Protein AF-A0A9E5L1H4-F1 (afdb_monomer)

Foldseek 3Di:
DEAEEDALLDPVCVVPSVVVVVVCVVVVYDYYDYDDDDPVSVVSVVVPDD

Mean predicted aligned error: 2.18 Å

Structure (mmCIF, N/CA/C/O backbone):
data_AF-A0A9E5L1H4-F1
#
_entry.id   AF-A0A9E5L1H4-F1
#
loop_
_atom_site.group_PDB
_atom_site.id
_atom_site.type_symbol
_atom_site.label_atom_id
_atom_site.label_alt_id
_atom_site.label_comp_id
_atom_site.label_asym_id
_atom_site.label_entity_id
_atom_site.label_seq_id
_atom_site.pdbx_PDB_ins_code
_atom_site.Cartn_x
_atom_site.Cartn_y
_atom_site.Cartn_z
_atom_site.occupancy
_atom_site.B_iso_or_equiv
_atom_site.auth_seq_id
_atom_site.auth_comp_id
_atom_site.auth_asym_id
_atom_site.auth_atom_id
_atom_site.pdbx_PDB_model_num
ATOM 1 N N . MET A 1 1 ? -6.080 2.497 11.300 1.00 95.69 1 MET A N 1
ATOM 2 C CA . MET A 1 1 ? -4.615 2.702 11.313 1.00 95.69 1 MET A CA 1
ATOM 3 C C . MET A 1 1 ? -4.188 3.116 9.915 1.00 95.69 1 MET A C 1
ATOM 5 O O . MET A 1 1 ? -4.815 2.666 8.968 1.00 95.69 1 MET A O 1
ATOM 9 N N . ILE A 1 2 ? -3.204 4.002 9.774 1.00 97.94 2 ILE A N 1
ATOM 10 C CA . ILE A 1 2 ? -2.708 4.439 8.460 1.00 97.94 2 ILE A CA 1
ATOM 11 C C . ILE A 1 2 ? -1.265 3.965 8.330 1.00 97.94 2 ILE A C 1
ATOM 13 O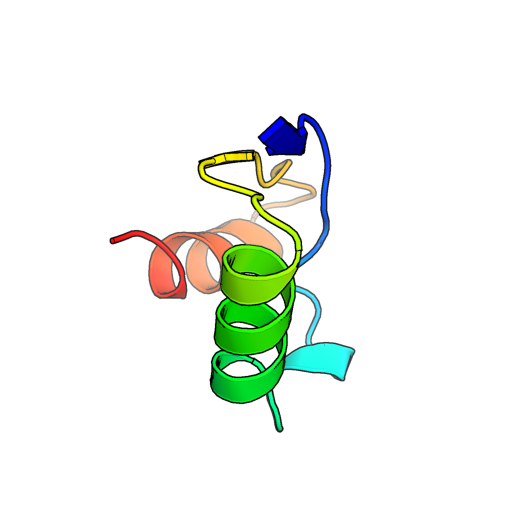 O . ILE A 1 2 ? -0.456 4.280 9.201 1.00 97.94 2 ILE A O 1
ATOM 17 N N . ASP A 1 3 ? -0.966 3.230 7.263 1.00 97.44 3 ASP A N 1
ATOM 18 C CA . ASP A 1 3 ? 0.401 2.914 6.864 1.00 97.44 3 ASP A CA 1
ATOM 19 C C . ASP A 1 3 ? 0.908 4.022 5.935 1.00 97.44 3 ASP A C 1
ATOM 21 O O . ASP A 1 3 ? 0.439 4.202 4.807 1.00 97.44 3 ASP A O 1
ATOM 25 N N . THR A 1 4 ? 1.829 4.831 6.447 1.00 97.62 4 THR A N 1
ATOM 26 C CA . THR A 1 4 ? 2.342 6.002 5.735 1.00 97.62 4 THR A CA 1
ATOM 27 C C . THR A 1 4 ? 3.399 5.662 4.688 1.00 97.62 4 THR A C 1
ATOM 29 O O . THR A 1 4 ? 3.752 6.552 3.919 1.00 97.62 4 THR A O 1
ATOM 32 N N . HIS A 1 5 ? 3.942 4.437 4.660 1.00 97.00 5 HIS A N 1
ATOM 33 C CA . HIS A 1 5 ? 4.980 4.053 3.699 1.00 97.00 5 HIS A CA 1
ATOM 34 C C . HIS A 1 5 ? 5.058 2.537 3.529 1.00 97.00 5 HIS A C 1
ATOM 36 O O . HIS A 1 5 ? 5.612 1.835 4.374 1.00 97.00 5 HIS A O 1
ATOM 42 N N . THR A 1 6 ? 4.620 2.041 2.374 1.00 96.44 6 THR A N 1
ATOM 43 C CA . THR A 1 6 ? 4.730 0.618 2.043 1.00 96.44 6 THR A CA 1
ATOM 44 C C . THR A 1 6 ? 4.955 0.386 0.553 1.00 96.44 6 THR A C 1
ATOM 46 O O . THR A 1 6 ? 4.421 1.101 -0.288 1.00 96.44 6 THR A O 1
ATOM 49 N N . HIS A 1 7 ? 5.741 -0.636 0.216 1.00 96.44 7 HIS A N 1
ATOM 50 C CA . HIS A 1 7 ? 6.024 -1.042 -1.164 1.00 96.44 7 HIS A CA 1
ATOM 51 C C . HIS A 1 7 ? 5.120 -2.208 -1.582 1.00 96.44 7 HIS A C 1
ATOM 53 O O . HIS A 1 7 ? 5.597 -3.290 -1.933 1.00 96.44 7 HIS A O 1
ATOM 59 N N . LEU A 1 8 ? 3.801 -2.006 -1.499 1.00 96.44 8 LEU A N 1
ATOM 60 C CA . LEU A 1 8 ? 2.810 -2.997 -1.942 1.00 96.44 8 LEU A CA 1
ATOM 61 C C . LEU A 1 8 ? 2.893 -3.266 -3.454 1.00 96.44 8 LEU A C 1
ATOM 63 O O . LEU A 1 8 ? 2.539 -4.351 -3.899 1.00 96.44 8 LEU A O 1
ATOM 67 N N . ASP A 1 9 ? 3.450 -2.329 -4.227 1.00 95.62 9 ASP A N 1
ATOM 68 C CA . ASP A 1 9 ? 3.757 -2.465 -5.658 1.00 95.62 9 ASP A CA 1
ATOM 69 C C . ASP A 1 9 ? 4.960 -3.387 -5.952 1.00 95.62 9 ASP A C 1
ATOM 71 O O . ASP A 1 9 ? 5.328 -3.593 -7.115 1.00 95.62 9 ASP A O 1
ATOM 75 N N . SER A 1 10 ? 5.607 -3.925 -4.914 1.00 95.19 10 SER A N 1
ATOM 76 C CA . SER A 1 10 ? 6.739 -4.835 -5.047 1.00 95.19 10 SER A CA 1
ATOM 77 C C . SER A 1 10 ? 6.338 -6.110 -5.799 1.00 95.19 10 SER A C 1
ATOM 79 O O . SER A 1 10 ? 5.420 -6.814 -5.369 1.00 95.19 10 SER A O 1
ATOM 81 N N . PRO A 1 11 ? 7.090 -6.522 -6.840 1.00 93.88 11 PRO A N 1
ATOM 82 C CA . PRO A 1 11 ? 6.829 -7.770 -7.563 1.00 93.88 11 PRO A CA 1
ATOM 83 C C . PRO A 1 11 ? 6.821 -9.025 -6.678 1.00 93.88 11 PRO A C 1
ATOM 85 O O . PRO A 1 11 ? 6.263 -10.047 -7.061 1.00 93.88 11 PRO A O 1
ATOM 88 N N . ARG A 1 12 ? 7.431 -8.960 -5.486 1.00 95.31 12 ARG A N 1
ATOM 89 C CA . ARG A 1 12 ? 7.454 -10.068 -4.518 1.00 95.31 12 ARG A CA 1
ATOM 90 C C . ARG A 1 12 ? 6.083 -10.373 -3.915 1.00 95.31 12 ARG A C 1
ATOM 92 O O . ARG A 1 12 ? 5.893 -11.493 -3.463 1.00 95.31 12 ARG A O 1
ATOM 99 N N . LEU A 1 13 ? 5.185 -9.389 -3.896 1.00 95.88 13 LEU A N 1
ATOM 100 C CA . LEU A 1 13 ? 3.829 -9.499 -3.351 1.00 95.88 13 LEU A CA 1
ATOM 101 C C . LEU A 1 13 ? 2.778 -9.679 -4.453 1.00 95.88 13 LEU A C 1
ATOM 103 O O . LEU A 1 13 ? 1.611 -9.896 -4.164 1.00 95.88 13 LEU A O 1
ATOM 107 N N . ALA A 1 14 ? 3.169 -9.604 -5.730 1.00 94.62 14 ALA A N 1
ATOM 108 C CA . ALA A 1 14 ? 2.226 -9.649 -6.847 1.00 94.62 14 ALA A CA 1
ATOM 109 C C . ALA A 1 14 ? 1.431 -10.965 -6.920 1.00 94.62 14 ALA A C 1
ATOM 111 O O . ALA A 1 14 ? 0.312 -10.977 -7.422 1.00 94.62 14 ALA A O 1
ATOM 112 N N . ALA A 1 15 ? 1.999 -12.069 -6.427 1.00 97.12 15 ALA A N 1
ATOM 113 C CA . ALA A 1 15 ? 1.343 -13.374 -6.441 1.00 97.12 15 ALA A CA 1
ATOM 114 C C . ALA A 1 15 ? 0.230 -13.515 -5.385 1.00 97.12 15 ALA A C 1
ATOM 116 O O . ALA A 1 15 ? -0.626 -14.384 -5.531 1.00 97.12 15 ALA A O 1
ATOM 117 N N . ASP A 1 16 ? 0.251 -12.701 -4.327 1.00 97.00 16 ASP A N 1
ATOM 118 C CA . ASP A 1 16 ? -0.636 -12.820 -3.167 1.00 97.00 16 ASP A CA 1
ATOM 119 C C . ASP A 1 16 ? -1.150 -11.464 -2.650 1.00 97.00 16 ASP A C 1
ATOM 121 O O . ASP A 1 16 ? -1.561 -11.354 -1.492 1.00 97.00 16 ASP A O 1
ATOM 125 N N . ILE A 1 17 ? -1.166 -10.434 -3.506 1.00 96.31 17 ILE A N 1
ATOM 126 C CA . ILE A 1 17 ? -1.466 -9.054 -3.103 1.00 96.31 17 ILE A CA 1
ATOM 127 C C . ILE A 1 17 ? -2.855 -8.909 -2.473 1.00 96.31 17 ILE A C 1
ATOM 129 O O . ILE A 1 17 ? -2.988 -8.236 -1.455 1.00 96.31 17 ILE A O 1
ATOM 133 N N . ASP A 1 18 ? -3.864 -9.616 -2.983 1.00 96.00 18 ASP A N 1
ATOM 134 C CA . ASP A 1 18 ? -5.220 -9.588 -2.421 1.00 96.00 18 ASP A CA 1
ATOM 135 C C . ASP A 1 18 ? -5.240 -10.097 -0.970 1.00 96.00 18 ASP A C 1
ATOM 137 O O . ASP A 1 18 ? -5.826 -9.471 -0.087 1.00 96.00 18 ASP A O 1
ATOM 141 N N . ALA A 1 19 ? -4.511 -11.181 -0.688 1.00 98.06 19 ALA A N 1
ATOM 142 C CA . ALA A 1 19 ? -4.391 -11.742 0.658 1.00 98.06 19 ALA A CA 1
ATOM 143 C C . ALA A 1 19 ? -3.533 -10.864 1.588 1.00 98.06 19 ALA A C 1
ATOM 145 O O . ALA A 1 19 ? -3.673 -10.903 2.813 1.00 98.06 19 ALA A O 1
ATOM 146 N N . VAL A 1 20 ? -2.603 -10.075 1.043 1.00 97.38 20 VAL A N 1
ATOM 147 C CA . VAL A 1 20 ? -1.878 -9.044 1.806 1.00 97.38 20 VAL A CA 1
ATOM 148 C C . VAL A 1 20 ? -2.829 -7.910 2.194 1.00 97.38 20 VAL A C 1
ATOM 150 O O . VAL A 1 20 ? -2.831 -7.505 3.357 1.00 97.38 20 VAL A O 1
ATOM 153 N N . MET A 1 21 ? -3.659 -7.440 1.260 1.00 96.12 21 MET A N 1
ATOM 154 C CA . MET A 1 21 ? -4.627 -6.366 1.495 1.00 96.12 21 MET A CA 1
ATOM 155 C C . MET A 1 21 ? -5.706 -6.773 2.505 1.00 96.12 21 MET A C 1
ATOM 157 O O . MET A 1 21 ? -6.017 -5.992 3.403 1.00 96.12 21 MET A O 1
ATOM 161 N N . GLU A 1 22 ? -6.215 -8.005 2.422 1.00 97.69 22 GLU A N 1
ATOM 162 C CA . GLU A 1 22 ? -7.171 -8.555 3.392 1.00 97.69 22 GLU A CA 1
ATOM 163 C C . GLU A 1 22 ? -6.584 -8.560 4.810 1.00 97.69 22 GLU A C 1
ATOM 165 O O . GLU A 1 22 ? -7.152 -7.964 5.724 1.00 97.69 22 GLU A O 1
ATOM 170 N N . ARG A 1 23 ? -5.377 -9.119 4.983 1.00 98.12 23 ARG A N 1
ATOM 171 C CA . ARG A 1 23 ? -4.693 -9.143 6.287 1.00 98.12 23 ARG A CA 1
ATOM 172 C C . ARG A 1 23 ? -4.407 -7.746 6.836 1.00 98.12 23 ARG A C 1
ATOM 174 O O . ARG A 1 23 ? -4.471 -7.544 8.048 1.00 98.12 23 ARG A O 1
ATOM 181 N N . ALA A 1 24 ? -4.069 -6.787 5.972 1.00 97.38 24 ALA A N 1
ATOM 182 C CA . ALA A 1 24 ? -3.878 -5.398 6.383 1.00 97.38 24 ALA A CA 1
ATOM 183 C C . ALA A 1 24 ? -5.195 -4.795 6.903 1.00 97.38 24 ALA A C 1
ATOM 185 O O . ALA A 1 24 ? -5.203 -4.151 7.956 1.00 97.38 24 ALA A O 1
ATOM 186 N N . GLY A 1 25 ? -6.307 -5.067 6.214 1.00 97.44 25 GLY A N 1
ATOM 187 C CA . GLY A 1 25 ? -7.652 -4.690 6.646 1.00 97.44 25 GLY A CA 1
ATOM 188 C C . GLY A 1 25 ? -8.034 -5.301 7.996 1.00 97.44 25 GLY A C 1
ATOM 189 O O . GLY A 1 25 ? -8.454 -4.571 8.895 1.00 97.44 25 GLY A O 1
ATOM 190 N N . ASP A 1 26 ? -7.797 -6.601 8.184 1.00 98.50 26 ASP A N 1
ATOM 191 C CA . ASP A 1 26 ? -8.060 -7.317 9.442 1.00 98.50 26 ASP A CA 1
ATOM 192 C C . ASP A 1 26 ? -7.242 -6.766 10.619 1.00 98.50 26 ASP A C 1
ATOM 194 O O . ASP A 1 26 ? -7.717 -6.705 11.755 1.00 98.50 26 ASP A O 1
ATOM 198 N N . ALA A 1 27 ? -6.017 -6.303 10.354 1.00 98.19 27 ALA A N 1
ATOM 199 C CA . ALA A 1 27 ? -5.171 -5.622 11.334 1.00 98.19 27 ALA A CA 1
ATOM 200 C C . ALA A 1 27 ? -5.613 -4.169 11.624 1.00 98.19 27 ALA A C 1
ATOM 202 O O . ALA A 1 27 ? -5.006 -3.481 12.451 1.00 98.19 27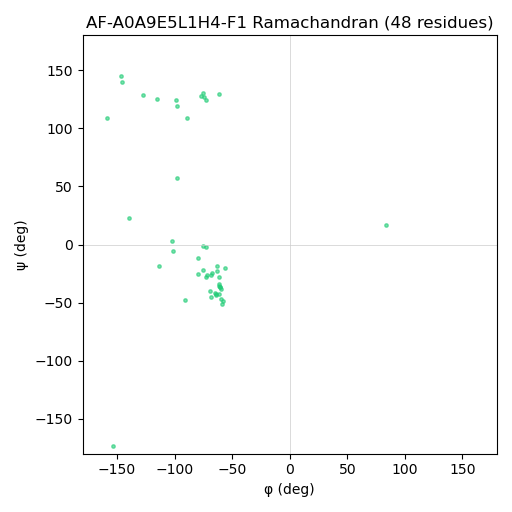 ALA A O 1
ATOM 203 N N . GLY A 1 28 ? -6.665 -3.681 10.961 1.00 98.38 28 GLY A N 1
ATOM 204 C CA . GLY A 1 28 ? -7.2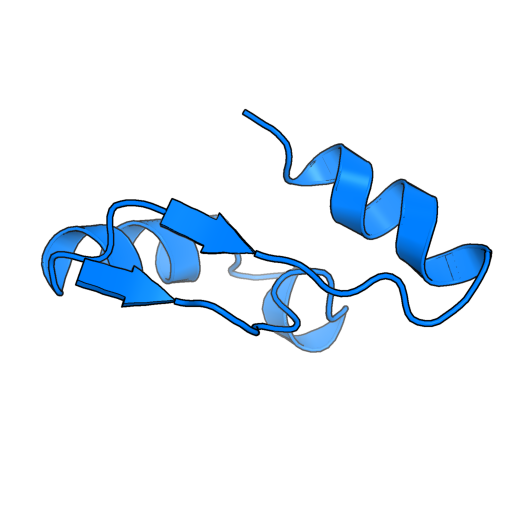24 -2.345 11.140 1.00 98.38 28 GLY A CA 1
ATOM 205 C C . GLY A 1 28 ? -6.516 -1.252 10.336 1.00 98.38 28 GLY A C 1
ATOM 206 O O . GLY A 1 28 ? -6.685 -0.066 10.653 1.00 98.38 28 GLY A O 1
ATOM 207 N N . VAL A 1 29 ? -5.715 -1.602 9.324 1.00 98.12 29 VAL A N 1
ATOM 208 C CA . VAL A 1 29 ? -5.164 -0.635 8.364 1.00 98.12 29 VAL A CA 1
ATOM 209 C C . VAL A 1 29 ? -6.276 -0.198 7.415 1.00 98.12 29 VAL A C 1
ATOM 211 O O . VAL A 1 29 ? -6.963 -1.020 6.824 1.00 98.12 29 VAL A O 1
ATOM 214 N N . THR A 1 30 ? -6.479 1.112 7.291 1.00 96.88 30 THR A N 1
ATOM 215 C CA . THR A 1 30 ? -7.546 1.690 6.459 1.00 96.88 30 THR A CA 1
ATOM 216 C C . THR A 1 30 ? -7.016 2.473 5.267 1.00 96.88 30 THR A C 1
ATOM 218 O O . THR A 1 30 ? -7.774 2.732 4.342 1.00 96.88 30 THR A O 1
ATOM 221 N N . HIS A 1 31 ? -5.743 2.877 5.294 1.00 96.44 31 HIS A N 1
ATOM 222 C CA . HIS A 1 31 ? -5.081 3.604 4.212 1.00 96.44 31 HIS A CA 1
ATOM 223 C C . HIS A 1 31 ? -3.612 3.190 4.146 1.00 96.44 31 HIS A C 1
ATOM 225 O O . HIS A 1 31 ? -2.966 3.074 5.191 1.00 96.44 31 HIS A O 1
ATOM 231 N N . CYS A 1 32 ? -3.100 3.039 2.925 1.00 97.12 32 CYS A N 1
ATOM 232 C CA . CYS A 1 32 ? -1.702 2.746 2.631 1.00 97.12 32 CYS A CA 1
ATOM 233 C C . CYS A 1 32 ? -1.185 3.768 1.621 1.00 97.12 32 CYS A C 1
ATOM 235 O O . CYS A 1 32 ? -1.791 3.955 0.566 1.00 97.12 32 CYS A O 1
ATOM 237 N N . PHE A 1 33 ? -0.060 4.408 1.920 1.00 96.50 33 PHE A N 1
ATOM 238 C CA . PHE A 1 33 ? 0.623 5.275 0.966 1.00 96.50 33 PHE A CA 1
ATOM 239 C C . PHE A 1 33 ? 1.772 4.522 0.298 1.00 96.50 33 PHE A C 1
ATOM 241 O O . PHE A 1 33 ? 2.663 3.994 0.968 1.00 96.50 33 PHE A O 1
ATOM 248 N N . LEU A 1 34 ? 1.740 4.491 -1.035 1.00 96.12 34 LEU A N 1
ATOM 249 C CA . LEU A 1 34 ? 2.774 3.873 -1.851 1.00 96.12 34 LEU A CA 1
ATOM 250 C C . LEU A 1 34 ? 3.740 4.964 -2.343 1.00 96.12 34 LEU A C 1
ATOM 252 O O . LEU A 1 34 ? 3.306 5.896 -3.026 1.00 96.12 34 LEU A O 1
ATOM 256 N N . PRO A 1 35 ? 5.033 4.893 -1.998 1.00 94.81 35 PRO A N 1
ATOM 257 C CA . PRO A 1 35 ? 6.040 5.809 -2.510 1.00 94.81 35 PRO A CA 1
ATOM 258 C C . PRO A 1 35 ? 6.417 5.415 -3.942 1.00 94.81 35 PRO A C 1
ATOM 260 O O . PRO A 1 35 ? 6.821 4.280 -4.196 1.00 94.81 35 PRO A O 1
ATOM 263 N N . ASN A 1 36 ? 6.354 6.365 -4.875 1.00 95.00 36 ASN A N 1
ATOM 264 C CA . ASN A 1 36 ? 6.904 6.130 -6.207 1.00 95.00 36 ASN A CA 1
ATOM 265 C C . ASN A 1 36 ? 8.432 6.149 -6.152 1.00 95.00 36 ASN A C 1
ATOM 267 O O . ASN A 1 36 ? 9.018 7.127 -5.689 1.00 95.00 36 ASN A O 1
ATOM 271 N N . VAL A 1 37 ? 9.059 5.068 -6.614 1.00 94.94 37 VAL A N 1
ATOM 272 C CA . VAL A 1 37 ? 10.516 4.893 -6.605 1.00 94.94 37 VAL A CA 1
ATOM 273 C C . VAL A 1 37 ? 11.123 5.411 -7.907 1.00 94.94 37 VAL A C 1
ATOM 275 O O . VAL A 1 37 ? 12.081 6.179 -7.876 1.00 94.94 37 VAL A O 1
ATOM 278 N N . ASP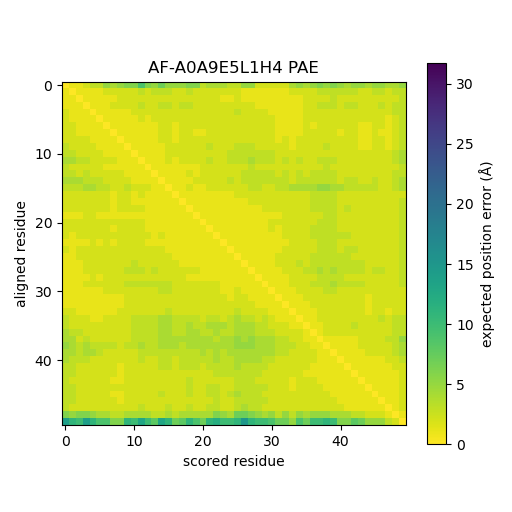 A 1 38 ? 10.542 5.023 -9.040 1.00 94.38 38 ASP A N 1
ATOM 279 C CA . ASP A 1 38 ? 10.990 5.368 -10.388 1.00 94.38 38 ASP A CA 1
ATOM 280 C C . ASP A 1 38 ? 9.814 5.343 -11.389 1.00 94.38 38 ASP A C 1
ATOM 282 O O . ASP A 1 38 ? 8.642 5.245 -11.015 1.00 94.38 38 ASP A O 1
ATOM 286 N N . GLU A 1 39 ? 10.102 5.510 -12.680 1.00 96.31 39 GLU A N 1
ATOM 287 C CA . GLU A 1 39 ? 9.080 5.472 -13.735 1.00 96.31 39 GLU A CA 1
ATOM 288 C C . GLU A 1 39 ? 8.481 4.067 -13.919 1.00 96.31 39 GLU A C 1
ATOM 290 O O . GLU A 1 39 ? 7.325 3.938 -14.321 1.00 96.31 39 GLU A O 1
ATOM 295 N N . GLU A 1 40 ? 9.228 3.011 -13.585 1.00 93.88 40 GLU A N 1
ATOM 296 C CA . GLU A 1 40 ? 8.774 1.625 -13.708 1.00 93.88 40 GLU A CA 1
ATOM 297 C C . GLU A 1 40 ? 7.869 1.204 -12.540 1.00 93.88 40 GLU A C 1
ATOM 299 O O . GLU A 1 40 ? 7.045 0.296 -12.698 1.00 93.88 40 GLU A O 1
ATOM 304 N N . SER A 1 41 ? 7.987 1.840 -11.366 1.00 94.00 41 SER A N 1
ATOM 305 C CA . SER A 1 41 ? 7.075 1.621 -10.235 1.00 94.00 41 SER A CA 1
ATOM 306 C C . SER A 1 41 ? 5.700 2.233 -10.447 1.00 94.00 41 SER A C 1
ATOM 308 O O . SER A 1 41 ? 4.714 1.691 -9.945 1.00 94.00 41 SER A O 1
ATOM 310 N N . LEU A 1 42 ? 5.604 3.307 -11.233 1.00 94.94 42 LEU A N 1
ATOM 311 C CA . LEU A 1 42 ? 4.358 4.050 -11.392 1.00 94.94 42 LEU A CA 1
ATOM 312 C C . LEU A 1 42 ? 3.196 3.177 -1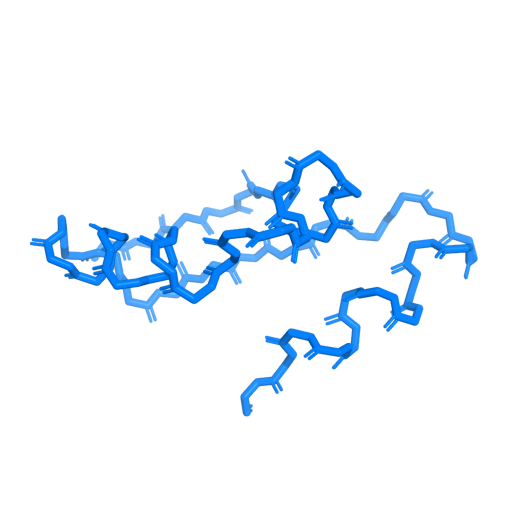1.913 1.00 94.94 42 LEU A C 1
ATOM 314 O O . LEU A 1 42 ? 2.144 3.180 -11.268 1.00 94.94 42 LEU A O 1
ATOM 318 N N . PRO A 1 43 ? 3.347 2.367 -12.984 1.00 95.56 43 PRO A N 1
ATOM 319 C CA . PRO A 1 43 ? 2.271 1.486 -13.441 1.00 95.56 43 PRO A CA 1
ATOM 320 C C . PRO A 1 43 ? 1.855 0.441 -12.399 1.00 95.56 43 PRO A C 1
ATOM 322 O O . PRO A 1 43 ? 0.672 0.125 -12.280 1.00 95.56 43 PRO A O 1
ATOM 325 N N . ARG A 1 44 ? 2.808 -0.089 -11.619 1.00 94.69 44 ARG A N 1
ATOM 326 C CA . ARG A 1 44 ? 2.515 -1.083 -10.573 1.00 94.69 44 ARG A CA 1
ATOM 327 C C . ARG A 1 44 ? 1.742 -0.462 -9.414 1.00 94.69 44 ARG A C 1
ATOM 329 O O . ARG A 1 44 ? 0.799 -1.068 -8.925 1.00 94.69 44 ARG A O 1
ATOM 336 N N . MET A 1 45 ? 2.093 0.759 -9.016 1.00 95.12 45 MET A N 1
ATOM 337 C CA . MET A 1 45 ? 1.337 1.511 -8.014 1.00 95.12 45 MET A CA 1
ATOM 338 C C . MET A 1 45 ? -0.072 1.851 -8.495 1.00 95.12 45 MET A C 1
ATOM 340 O O . MET A 1 45 ? -1.023 1.703 -7.735 1.00 95.12 45 MET A O 1
ATOM 344 N N . GLN A 1 46 ? -0.216 2.287 -9.752 1.00 94.69 46 GLN A N 1
ATOM 345 C CA . GLN A 1 46 ? -1.517 2.597 -10.351 1.00 94.69 46 GLN A CA 1
ATOM 346 C C . GLN A 1 46 ? -2.440 1.377 -10.390 1.00 94.69 46 GLN A C 1
ATOM 348 O O . GLN A 1 46 ? -3.633 1.518 -10.145 1.00 94.69 46 GLN A O 1
ATOM 353 N N . ALA A 1 47 ? -1.896 0.180 -10.622 1.00 94.12 47 ALA A N 1
ATOM 354 C CA . ALA A 1 47 ? -2.667 -1.062 -10.588 1.00 94.12 47 ALA A CA 1
ATOM 355 C C . ALA A 1 47 ? -3.266 -1.386 -9.204 1.00 94.12 47 ALA A C 1
ATOM 357 O O . ALA A 1 47 ? -4.187 -2.193 -9.124 1.00 94.12 47 ALA A O 1
ATOM 358 N N . LEU A 1 48 ? -2.758 -0.770 -8.130 1.00 93.19 48 LEU A N 1
ATOM 359 C CA . LEU A 1 48 ? -3.222 -0.963 -6.752 1.00 93.19 48 LEU A CA 1
ATOM 360 C C . LEU A 1 48 ? -4.109 0.181 -6.240 1.00 93.19 48 LEU A C 1
ATOM 362 O O . LEU A 1 48 ? -4.495 0.180 -5.071 1.00 93.19 48 LEU A O 1
ATOM 366 N N . GLN A 1 49 ? -4.415 1.174 -7.077 1.00 88.25 49 GLN A N 1
ATOM 367 C CA . GLN A 1 49 ? -5.321 2.259 -6.707 1.00 88.25 49 GLN A CA 1
ATOM 368 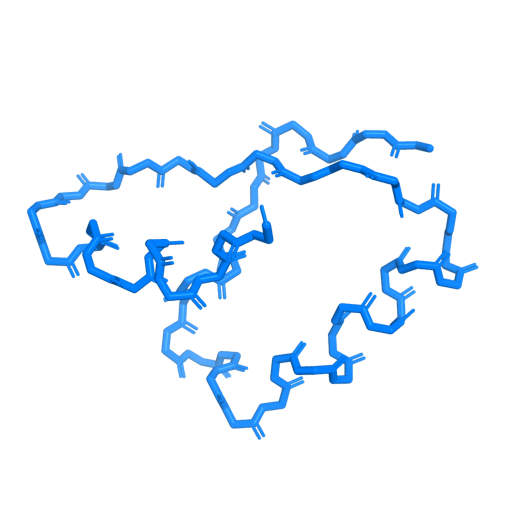C C . GLN A 1 49 ? -6.773 1.758 -6.723 1.00 88.25 49 GLN A C 1
ATOM 370 O O . GLN A 1 49 ? -7.200 1.130 -7.691 1.00 88.25 49 GL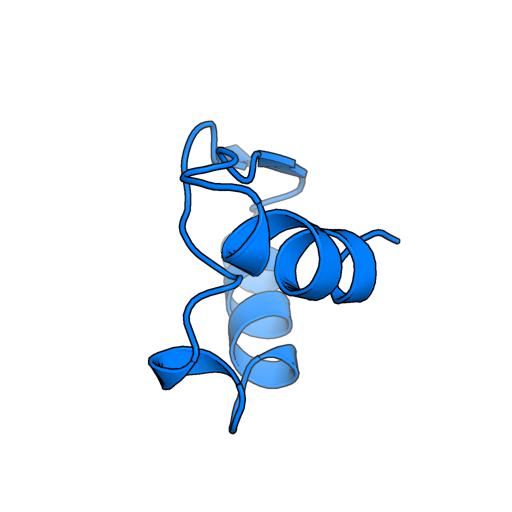N A O 1
ATOM 375 N N . ALA A 1 50 ? -7.507 2.038 -5.642 1.00 75.69 50 ALA A N 1
ATOM 376 C CA . ALA A 1 50 ? -8.935 1.749 -5.495 1.00 75.69 50 ALA A CA 1
ATOM 377 C C . ALA A 1 50 ? -9.803 2.945 -5.909 1.00 75.69 50 ALA A C 1
ATOM 379 O O . ALA A 1 50 ? -9.376 4.097 -5.652 1.00 75.69 50 ALA A O 1
#

Sequence (50 aa):
MIDTHTHLDSPRLAADIDAVMERAGDAGVTHCFLPNVDEESLPRMQALQA

Secondary structure (DSSP, 8-state):
-EES---TT-TTTTTTHHHHHHHHHHTT--EEPPPP-STTHHHHHHTT--

Radius of gyration: 10.68 Å; Cα contacts (8 Å, |Δi|>4): 47; 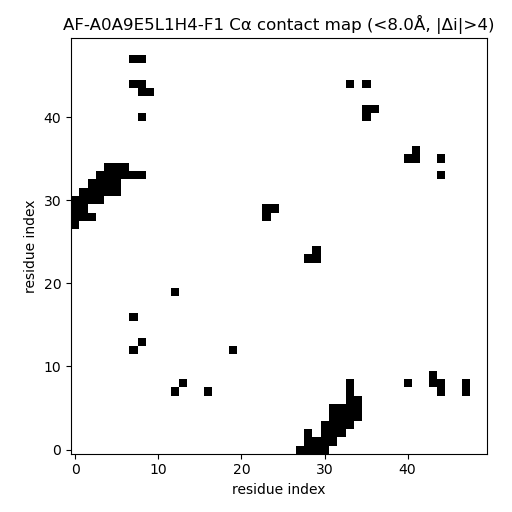chains: 1; bounding box: 20×20×25 Å

Solvent-accessible surface area (backbone atoms only — not comparable to full-atom values): 3131 Å² total;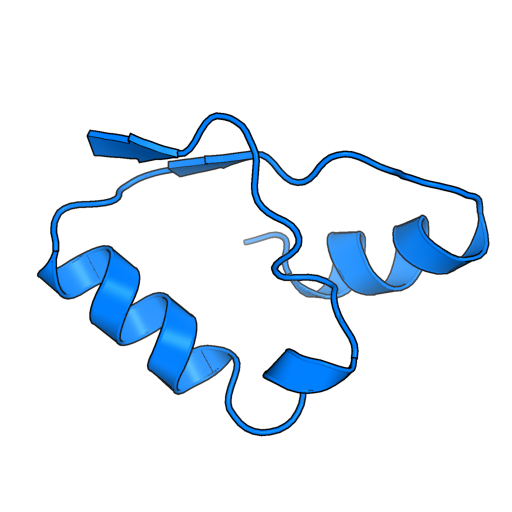 per-residue (Å²): 82,73,44,81,73,46,72,75,57,37,76,89,38,65,89,50,45,69,63,50,52,48,52,39,43,76,74,44,39,77,47,76,36,70,75,77,82,51,83,79,43,44,65,44,45,58,74,70,64,130

pLDDT: mean 95.6, std 3.34, range [75.69, 98.5]

Nearest PDB structures (foldseek):
  2gzx-assembly2_B  TM=9.356E-01  e=1.538E-02  Staphylococcus aureus subsp. aureus MW2
  8w9i-assembly1_A  TM=3.746E-01  e=4.975E-01  Pseudomonas aeruginosa
  1up4-assembly1_A  TM=5.166E-01  e=1.390E+00  Thermotoga maritima MSB8
  6mmi-assembly1_A  TM=3.049E-01  e=7.304E+00  Rattus norvegicus